Protein AF-A0A534IA34-F1 (afdb_monomer_lite)

Secondary structure (DSSP, 8-state):
--SSEEEEEE--TT-SS-EEEEEETTT--EEEEEEEETTTTEEEEEEPTT----HHHHHHHHHHHHHHHHHHHHHHHHHHHHTS----------PPPP----

Structure (mmCIF, N/CA/C/O backbone):
data_AF-A0A534IA34-F1
#
_entry.id   AF-A0A534IA34-F1
#
loop_
_atom_site.group_PDB
_atom_site.id
_atom_site.type_symbol
_atom_site.label_atom_id
_atom_site.label_alt_id
_atom_site.label_comp_id
_atom_site.label_asym_id
_atom_site.label_entity_id
_atom_site.label_seq_id
_atom_site.pdbx_PDB_ins_code
_atom_site.Cartn_x
_atom_site.Cartn_y
_atom_site.Cartn_z
_atom_site.occupancy
_atom_site.B_iso_or_equiv
_atom_site.auth_seq_id
_atom_site.auth_comp_id
_atom_site.auth_asym_id
_atom_site.auth_atom_id
_atom_site.pdbx_PDB_model_num
ATOM 1 N N . MET A 1 1 ? 11.436 -4.707 4.723 1.00 60.81 1 MET A N 1
ATOM 2 C CA . MET A 1 1 ? 11.379 -3.667 3.670 1.00 60.81 1 MET A CA 1
ATOM 3 C C . MET A 1 1 ? 11.282 -4.363 2.327 1.00 60.81 1 MET A C 1
ATOM 5 O O . MET A 1 1 ? 11.985 -5.350 2.155 1.00 60.81 1 MET A O 1
ATOM 9 N N . SER A 1 2 ? 10.440 -3.873 1.413 1.00 79.62 2 SER A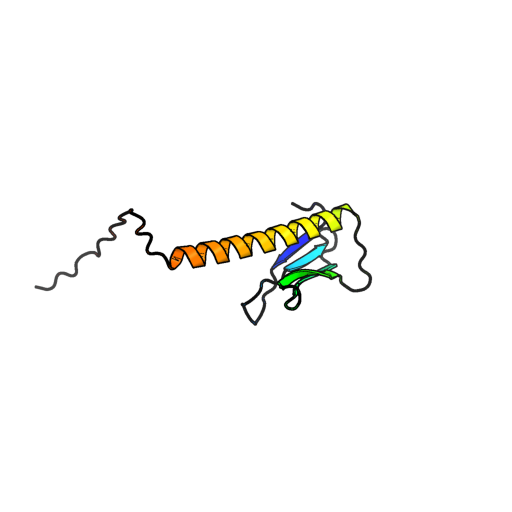 N 1
ATOM 10 C CA . SER A 1 2 ? 10.355 -4.422 0.050 1.00 79.62 2 SER A CA 1
ATOM 11 C C . SER A 1 2 ? 11.643 -4.152 -0.729 1.00 79.62 2 SER A C 1
ATOM 13 O O . SER A 1 2 ? 12.239 -3.081 -0.586 1.00 79.62 2 SER A O 1
ATOM 15 N N . GLU A 1 3 ? 12.071 -5.102 -1.555 1.00 87.50 3 GLU A N 1
ATOM 16 C CA . GLU A 1 3 ? 13.248 -4.961 -2.420 1.00 87.50 3 GLU A CA 1
ATOM 17 C C . GLU A 1 3 ? 12.973 -4.020 -3.604 1.00 87.50 3 GLU A C 1
ATOM 19 O O . GLU A 1 3 ? 13.804 -3.171 -3.925 1.00 87.50 3 GLU A O 1
ATOM 24 N N . TYR A 1 4 ? 11.776 -4.104 -4.195 1.00 91.12 4 TYR A N 1
ATOM 25 C CA . TYR A 1 4 ? 11.441 -3.442 -5.465 1.00 91.12 4 TYR A CA 1
ATOM 26 C C . TYR A 1 4 ? 10.472 -2.267 -5.331 1.00 91.12 4 TYR A C 1
ATOM 28 O O . TYR A 1 4 ? 10.436 -1.402 -6.210 1.00 91.12 4 TYR A O 1
ATOM 36 N N . LEU A 1 5 ? 9.691 -2.230 -4.250 1.00 94.25 5 LEU A N 1
ATOM 37 C CA . LEU A 1 5 ? 8.633 -1.246 -4.054 1.00 94.25 5 LEU A CA 1
ATOM 38 C C . LEU A 1 5 ? 9.017 -0.217 -2.997 1.00 94.25 5 LEU A C 1
ATOM 40 O O . LEU A 1 5 ? 9.623 -0.532 -1.970 1.00 94.25 5 LEU A O 1
ATOM 44 N N . GLU A 1 6 ? 8.614 1.018 -3.248 1.00 94.75 6 GLU A N 1
ATOM 45 C CA . GLU A 1 6 ? 8.653 2.124 -2.306 1.00 94.75 6 GLU A CA 1
ATOM 46 C C . GLU A 1 6 ? 7.226 2.595 -2.017 1.00 94.75 6 GLU A C 1
ATOM 48 O O . GLU A 1 6 ? 6.394 2.698 -2.918 1.00 94.75 6 GLU A O 1
ATOM 53 N N . PHE A 1 7 ? 6.936 2.850 -0.744 1.00 95.06 7 PHE A N 1
ATOM 54 C CA . PHE A 1 7 ? 5.619 3.256 -0.267 1.00 95.06 7 PHE A CA 1
ATOM 55 C C . PHE A 1 7 ? 5.697 4.713 0.183 1.00 95.06 7 PHE A C 1
ATOM 57 O O . PHE A 1 7 ? 6.269 5.008 1.231 1.00 95.06 7 PHE A O 1
ATOM 64 N N . VAL A 1 8 ? 5.149 5.618 -0.626 1.00 94.56 8 VAL A N 1
ATOM 65 C CA . VAL A 1 8 ? 5.259 7.068 -0.426 1.00 94.56 8 VAL A CA 1
ATOM 66 C C . VAL A 1 8 ? 3.922 7.632 0.034 1.00 94.56 8 VAL A C 1
ATOM 68 O O . VAL A 1 8 ? 2.915 7.506 -0.661 1.00 94.56 8 VAL A O 1
ATOM 71 N N . ASP A 1 9 ? 3.901 8.279 1.196 1.00 93.44 9 ASP A N 1
ATOM 72 C CA . ASP A 1 9 ? 2.702 8.945 1.698 1.00 93.44 9 ASP A CA 1
ATOM 73 C C . ASP A 1 9 ? 2.272 10.102 0.797 1.00 93.44 9 ASP A C 1
ATOM 75 O O . ASP A 1 9 ? 3.067 10.964 0.426 1.00 93.44 9 ASP A O 1
ATOM 79 N N . VAL A 1 10 ? 0.981 10.135 0.467 1.00 91.94 10 VAL A N 1
ATOM 80 C CA . VAL A 1 10 ? 0.383 11.187 -0.356 1.00 91.94 10 VAL A CA 1
ATOM 81 C C . VAL A 1 10 ? -0.553 12.023 0.510 1.00 91.94 10 VAL A C 1
ATOM 83 O O . VAL A 1 10 ? -1.410 11.458 1.204 1.00 91.94 10 VAL A O 1
ATOM 86 N N . PRO A 1 11 ? -0.461 13.365 0.458 1.00 85.31 11 PRO A N 1
ATOM 87 C CA . PRO A 1 11 ? -1.392 14.220 1.173 1.00 85.31 11 PRO A CA 1
ATOM 88 C C . PRO A 1 11 ? -2.826 13.950 0.710 1.00 85.31 11 PRO A C 1
ATOM 90 O O . PRO A 1 11 ? -3.146 13.946 -0.479 1.00 85.31 11 PRO A O 1
ATOM 93 N N . ASN A 1 12 ? -3.717 13.725 1.673 1.00 79.94 12 ASN A N 1
ATOM 94 C CA . ASN A 1 12 ? -5.146 13.610 1.425 1.00 79.94 12 ASN A CA 1
ATOM 95 C C . ASN A 1 12 ? -5.839 14.860 1.969 1.00 79.94 12 ASN A C 1
ATOM 97 O O . ASN A 1 12 ? -5.885 15.046 3.182 1.00 79.94 12 ASN A O 1
ATOM 101 N N . HIS A 1 13 ? -6.431 15.674 1.090 1.00 72.19 13 HIS A N 1
ATOM 102 C CA . HIS A 1 13 ? -7.109 16.924 1.462 1.00 72.19 13 HIS A CA 1
ATOM 103 C C . HIS A 1 13 ? -8.210 16.746 2.519 1.00 72.19 13 HIS A C 1
ATOM 105 O O . HIS A 1 13 ? -8.492 17.669 3.272 1.00 72.19 13 HIS A O 1
ATOM 111 N N . SER A 1 14 ? -8.819 15.556 2.621 1.00 75.25 14 SER A N 1
ATOM 112 C CA . SER A 1 14 ? -9.813 15.276 3.664 1.00 75.25 14 SER A CA 1
ATOM 113 C C . SER A 1 14 ? -9.201 14.981 5.043 1.00 75.25 14 SER A C 1
ATOM 115 O O . SER A 1 14 ? -9.950 14.989 6.018 1.00 75.25 14 SER A O 1
ATOM 117 N N . GLY A 1 15 ? -7.919 14.610 5.144 1.00 69.75 15 GLY A N 1
ATOM 118 C CA . GLY A 1 15 ? -7.222 14.268 6.397 1.00 69.75 15 GLY A CA 1
ATOM 119 C C . GLY A 1 15 ? -7.699 13.006 7.138 1.00 69.75 15 GLY A C 1
ATOM 120 O O . GLY A 1 15 ? -7.023 12.525 8.039 1.00 69.75 15 GLY A O 1
ATOM 121 N N . LYS A 1 16 ? -8.846 12.421 6.769 1.00 74.94 16 LYS A N 1
ATOM 122 C CA . LYS A 1 16 ? -9.481 11.318 7.521 1.00 74.94 16 LYS A CA 1
ATOM 123 C C . LYS A 1 16 ? -8.843 9.945 7.297 1.00 74.94 16 LYS A C 1
ATOM 125 O O . LYS A 1 16 ? -8.997 9.045 8.122 1.00 74.94 16 LYS A O 1
ATOM 130 N N . THR A 1 17 ? -8.219 9.738 6.139 1.00 83.62 17 THR A N 1
ATOM 131 C CA . THR A 1 17 ? -7.643 8.443 5.746 1.00 83.62 17 THR A CA 1
ATOM 132 C C . THR A 1 17 ? -6.318 8.647 5.031 1.00 83.62 17 THR A C 1
ATOM 134 O O . THR A 1 17 ? -6.193 9.545 4.196 1.00 83.62 17 THR A O 1
ATOM 137 N N . ARG A 1 18 ? -5.336 7.812 5.374 1.00 89.00 18 ARG A N 1
ATOM 138 C CA . ARG A 1 18 ? -4.002 7.819 4.773 1.00 89.00 18 ARG A CA 1
ATOM 139 C C . ARG A 1 18 ? -4.095 7.328 3.326 1.00 89.00 18 ARG A C 1
ATOM 141 O O . ARG A 1 18 ? -4.904 6.450 3.023 1.00 89.00 18 ARG A O 1
ATOM 148 N N . LYS A 1 19 ? -3.300 7.909 2.433 1.00 93.62 19 LYS A N 1
ATOM 149 C CA . LYS A 1 19 ? -3.137 7.447 1.052 1.00 93.62 19 LYS A CA 1
ATOM 150 C C . LYS A 1 19 ? -1.658 7.219 0.809 1.00 93.62 19 LYS A C 1
ATOM 152 O O . LYS A 1 19 ? -0.855 8.046 1.225 1.00 93.62 19 LYS A O 1
ATOM 157 N N . VAL A 1 20 ? -1.322 6.123 0.142 1.00 95.75 20 VAL A N 1
ATOM 158 C CA . VAL A 1 20 ? 0.072 5.740 -0.088 1.00 95.75 20 VAL A CA 1
ATOM 159 C C . VAL A 1 20 ? 0.252 5.374 -1.550 1.00 95.75 20 VAL A C 1
ATOM 161 O O . VAL A 1 20 ? -0.425 4.485 -2.059 1.00 95.75 20 VAL A O 1
ATOM 164 N N . ASN A 1 21 ? 1.141 6.077 -2.238 1.00 96.00 21 ASN A N 1
ATOM 165 C CA . ASN A 1 21 ? 1.542 5.766 -3.599 1.00 96.00 21 ASN A CA 1
ATOM 166 C C . ASN A 1 21 ? 2.570 4.634 -3.572 1.00 96.00 21 ASN A C 1
ATOM 168 O O . ASN A 1 21 ? 3.546 4.704 -2.826 1.00 96.00 21 ASN A O 1
ATOM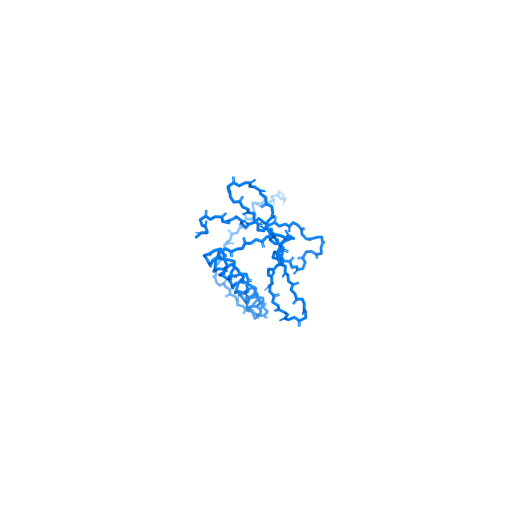 172 N N . VAL A 1 22 ? 2.357 3.605 -4.386 1.00 96.00 22 VAL A N 1
ATOM 173 C CA . VAL A 1 22 ? 3.318 2.513 -4.558 1.00 96.00 22 VAL A CA 1
ATOM 174 C C . VAL A 1 22 ? 4.176 2.847 -5.766 1.00 96.00 22 VAL A C 1
ATOM 176 O O . VAL A 1 22 ? 3.662 2.987 -6.874 1.00 96.00 22 VAL A O 1
ATOM 179 N N . VAL A 1 23 ? 5.477 2.993 -5.554 1.00 95.12 23 VAL A N 1
ATOM 180 C CA . VAL A 1 23 ? 6.433 3.453 -6.561 1.00 95.12 23 VAL A CA 1
ATOM 181 C C . VAL A 1 23 ? 7.473 2.369 -6.818 1.00 95.12 23 VAL A C 1
ATOM 183 O O . VAL A 1 23 ? 7.917 1.674 -5.907 1.00 95.12 23 VAL A O 1
ATOM 186 N N . SER A 1 24 ? 7.864 2.206 -8.079 1.00 93.31 24 SER A N 1
ATOM 187 C CA . SER A 1 24 ? 8.993 1.353 -8.450 1.00 93.31 24 SER A CA 1
ATOM 188 C C . SER A 1 24 ? 10.306 1.996 -8.012 1.00 93.31 24 SER A C 1
ATOM 190 O O . SER A 1 24 ? 10.655 3.061 -8.514 1.00 93.31 24 SER A O 1
ATOM 192 N N . LYS A 1 25 ? 11.093 1.323 -7.167 1.00 93.00 25 LYS A N 1
ATOM 193 C CA . LYS A 1 25 ? 12.416 1.822 -6.740 1.00 93.00 25 LYS A CA 1
ATOM 194 C C . LYS A 1 25 ? 13.394 2.001 -7.896 1.00 93.00 25 LYS A C 1
ATOM 196 O O . LYS A 1 25 ? 14.258 2.868 -7.861 1.00 93.00 25 LYS A O 1
ATOM 201 N N . ARG A 1 26 ? 13.274 1.157 -8.924 1.00 90.44 26 ARG A N 1
ATOM 202 C CA . ARG A 1 26 ? 14.199 1.148 -10.064 1.00 90.44 26 ARG A CA 1
ATOM 203 C C . ARG A 1 26 ? 13.942 2.295 -11.034 1.00 90.44 26 ARG A C 1
ATOM 205 O O . ARG A 1 26 ? 14.885 2.821 -11.612 1.00 90.44 26 ARG A O 1
ATOM 212 N N . HIS A 1 27 ? 12.673 2.627 -11.257 1.00 88.25 27 HIS A N 1
ATOM 213 C CA . HIS A 1 27 ? 12.275 3.549 -12.322 1.00 88.25 27 HIS A CA 1
ATOM 214 C C . HIS A 1 27 ? 11.558 4.810 -11.821 1.00 88.25 27 HIS A C 1
ATOM 216 O O . HIS A 1 27 ? 11.340 5.727 -12.603 1.00 88.25 27 HIS A O 1
ATOM 222 N N . GLY A 1 28 ? 11.174 4.869 -10.544 1.00 88.75 28 GLY A N 1
ATOM 223 C CA . GLY A 1 28 ? 10.458 6.002 -9.953 1.00 88.75 28 GLY A CA 1
ATOM 224 C C . GLY A 1 28 ? 9.001 6.144 -10.405 1.00 88.75 28 GLY A C 1
ATOM 225 O O . GLY A 1 28 ? 8.346 7.125 -10.063 1.00 88.75 28 GLY A O 1
ATOM 226 N N . TYR A 1 29 ? 8.466 5.190 -11.172 1.00 90.81 29 TYR A N 1
ATOM 227 C CA . TYR A 1 29 ? 7.089 5.249 -11.664 1.00 90.81 29 TYR A CA 1
ATOM 228 C C . TYR A 1 29 ? 6.079 4.806 -10.609 1.00 90.81 29 TYR A C 1
ATOM 230 O O . TYR A 1 29 ? 6.306 3.829 -9.892 1.00 90.81 29 TYR A O 1
ATOM 238 N N . SER A 1 30 ? 4.938 5.497 -10.565 1.00 93.81 30 SER A N 1
ATOM 239 C CA . SER A 1 30 ? 3.775 5.066 -9.787 1.00 93.81 30 SER A CA 1
ATOM 240 C C . SER A 1 30 ? 3.188 3.798 -10.405 1.00 93.81 30 SER A C 1
ATOM 242 O O . SER A 1 30 ? 2.819 3.772 -11.577 1.00 93.81 30 SER A O 1
ATOM 244 N N . LEU A 1 31 ? 3.122 2.745 -9.600 1.00 95.06 31 LEU A N 1
ATOM 245 C CA . LEU A 1 31 ? 2.540 1.453 -9.951 1.00 95.06 31 LEU A CA 1
ATOM 246 C C . LEU A 1 31 ? 1.084 1.343 -9.483 1.00 95.06 31 LEU A C 1
ATOM 248 O O . LEU A 1 31 ? 0.357 0.449 -9.905 1.00 95.06 31 LEU A O 1
ATOM 252 N N . GLY A 1 32 ? 0.643 2.228 -8.594 1.00 95.62 32 GLY A N 1
ATOM 253 C CA . GLY A 1 32 ? -0.719 2.240 -8.086 1.00 95.62 32 GLY A CA 1
ATOM 254 C C . GLY A 1 32 ? -0.842 2.977 -6.763 1.00 95.62 32 GLY A C 1
ATOM 255 O O . GLY A 1 32 ? 0.129 3.501 -6.217 1.00 95.62 32 GLY A O 1
ATOM 256 N N . LEU A 1 33 ? -2.059 2.994 -6.233 1.00 96.12 33 LEU A N 1
ATOM 257 C CA . LEU A 1 33 ? -2.416 3.747 -5.041 1.00 96.12 33 LEU A CA 1
ATOM 258 C C . LEU A 1 33 ? -3.072 2.841 -4.004 1.00 96.12 33 LEU A C 1
ATOM 260 O O . LEU A 1 33 ? -4.072 2.179 -4.271 1.00 96.12 33 LEU A O 1
ATOM 264 N N . ILE A 1 34 ? -2.553 2.872 -2.785 1.00 96.25 34 ILE A N 1
ATOM 265 C CA . ILE A 1 34 ? -3.217 2.311 -1.618 1.00 96.25 34 ILE A CA 1
ATOM 266 C C . ILE A 1 34 ? -4.123 3.376 -1.012 1.00 96.25 34 ILE A C 1
ATOM 268 O O . ILE A 1 34 ? -3.694 4.486 -0.679 1.00 96.25 34 ILE A O 1
ATOM 272 N N . GLN A 1 35 ? -5.397 3.030 -0.848 1.00 94.56 35 GLN A N 1
ATOM 273 C CA . GLN A 1 35 ? -6.400 3.925 -0.285 1.00 94.56 35 GLN A CA 1
ATOM 274 C C . GLN A 1 35 ? -7.461 3.170 0.512 1.00 94.56 35 GLN A C 1
ATOM 276 O O . GLN A 1 35 ? -7.678 1.972 0.33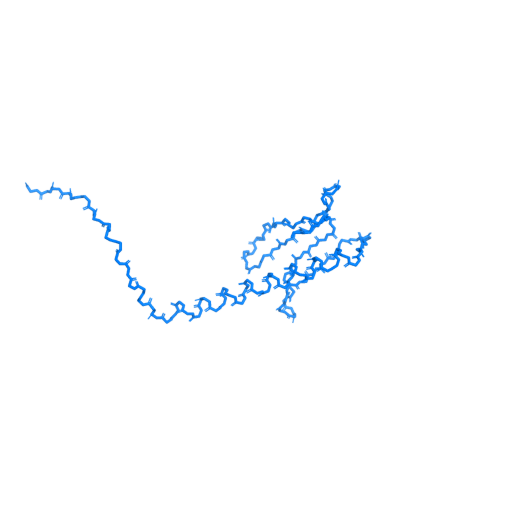9 1.00 94.56 35 GLN A O 1
ATOM 281 N N . TRP A 1 36 ? -8.156 3.889 1.391 1.00 94.44 36 TRP A N 1
ATOM 282 C CA . TRP A 1 36 ? -9.273 3.332 2.144 1.00 94.44 36 TRP A CA 1
ATOM 283 C C . TRP A 1 36 ? -10.482 3.079 1.239 1.00 94.44 36 TRP A C 1
ATOM 285 O O . TRP A 1 36 ? -11.003 3.999 0.604 1.00 94.44 36 TRP A O 1
ATOM 295 N N . TYR A 1 37 ? -10.984 1.848 1.235 1.00 94.62 37 TYR A N 1
ATOM 296 C CA . TYR A 1 37 ? -12.215 1.486 0.551 1.00 94.62 37 TYR A CA 1
ATOM 297 C C . TYR A 1 37 ? -13.377 1.420 1.540 1.00 94.62 37 TYR A C 1
ATOM 299 O O . TYR A 1 37 ? -13.596 0.426 2.234 1.00 94.62 37 TYR A O 1
ATOM 307 N N . GLY A 1 38 ? -14.149 2.509 1.598 1.00 91.25 38 GLY A N 1
ATOM 308 C CA . GLY A 1 38 ? -15.190 2.711 2.611 1.00 91.25 38 GLY A CA 1
ATOM 309 C C . GLY A 1 38 ? -16.249 1.609 2.680 1.00 91.25 38 GLY A C 1
ATOM 310 O O . GLY A 1 38 ? -16.687 1.273 3.777 1.00 91.25 38 GLY A O 1
ATOM 311 N N . ARG A 1 39 ? -16.613 1.001 1.543 1.00 93.75 39 ARG A N 1
ATOM 312 C CA . ARG A 1 39 ? -17.626 -0.069 1.489 1.00 93.75 39 ARG A CA 1
ATOM 313 C C . ARG A 1 39 ? -17.197 -1.328 2.239 1.00 93.75 39 ARG A C 1
ATOM 315 O O . ARG A 1 39 ? -18.029 -1.964 2.870 1.00 93.75 39 ARG A O 1
ATOM 322 N N . TRP A 1 40 ? -15.911 -1.667 2.192 1.00 94.12 40 TRP A N 1
ATOM 323 C CA . TRP A 1 40 ? -15.366 -2.840 2.885 1.00 94.12 40 TRP A CA 1
ATOM 324 C C . TRP A 1 40 ? -14.672 -2.487 4.197 1.00 94.12 40 TRP A C 1
ATOM 326 O O . TRP A 1 40 ? -14.287 -3.378 4.942 1.00 94.12 40 TRP A O 1
ATOM 336 N N . ARG A 1 41 ? -14.529 -1.187 4.485 1.00 91.56 41 ARG A N 1
ATOM 337 C CA . ARG A 1 41 ? -13.845 -0.670 5.674 1.00 91.56 41 ARG A CA 1
ATOM 338 C C . ARG A 1 41 ? -12.428 -1.241 5.822 1.00 91.56 41 ARG A C 1
ATOM 340 O O . ARG A 1 41 ? -12.023 -1.626 6.915 1.00 91.56 41 ARG A O 1
ATOM 347 N N . GLN A 1 42 ? -11.688 -1.279 4.719 1.00 93.62 42 GLN A N 1
ATOM 348 C CA . GLN A 1 42 ? -10.300 -1.735 4.685 1.00 93.62 42 GLN A CA 1
ATOM 349 C C . GLN A 1 42 ? -9.476 -0.922 3.688 1.00 93.62 42 GLN A C 1
ATOM 351 O O . GLN A 1 42 ? -10.032 -0.306 2.774 1.00 93.62 42 GLN A O 1
ATOM 356 N N . TYR A 1 43 ? -8.155 -0.915 3.862 1.00 95.25 43 TYR A N 1
ATOM 357 C CA . TYR A 1 43 ? -7.245 -0.425 2.831 1.00 95.25 43 TYR A CA 1
ATOM 358 C C . TYR A 1 43 ? -7.201 -1.411 1.666 1.00 95.25 43 TYR A C 1
ATOM 360 O O . TYR A 1 43 ? -7.188 -2.622 1.865 1.00 95.25 43 TYR A O 1
ATOM 368 N N . VAL A 1 44 ? -7.193 -0.880 0.448 1.00 96.50 44 VAL A N 1
ATOM 369 C CA . VAL A 1 44 ? -7.066 -1.658 -0.784 1.00 96.50 44 VAL A CA 1
ATOM 370 C C . VAL A 1 44 ? -5.964 -1.065 -1.637 1.00 96.50 44 VAL A C 1
ATOM 372 O O . VAL A 1 44 ? -5.735 0.146 -1.611 1.00 96.50 44 VAL A O 1
ATOM 375 N N . PHE A 1 45 ? -5.319 -1.921 -2.417 1.00 97.19 45 PHE A N 1
ATOM 376 C CA . PHE A 1 45 ? -4.418 -1.498 -3.472 1.00 97.19 45 PHE A CA 1
ATOM 377 C C . PHE A 1 45 ? -5.193 -1.346 -4.783 1.00 97.19 45 PHE A C 1
ATOM 379 O O . PHE A 1 45 ? -5.863 -2.278 -5.226 1.00 97.19 45 PHE A O 1
ATOM 386 N N . VAL A 1 46 ? -5.113 -0.162 -5.384 1.00 96.50 46 VAL A N 1
ATOM 387 C CA . VAL A 1 46 ? -5.669 0.150 -6.699 1.00 96.50 46 VAL A CA 1
ATOM 388 C C . VAL A 1 46 ? -4.499 0.215 -7.681 1.00 96.50 46 VAL A C 1
ATOM 390 O O . VAL A 1 46 ? -3.745 1.191 -7.642 1.00 96.50 46 VAL A O 1
ATOM 393 N N . PRO A 1 47 ? -4.300 -0.813 -8.521 1.00 96.38 47 PRO A N 1
ATOM 394 C CA . PRO A 1 47 ? -3.201 -0.820 -9.474 1.00 96.38 47 PRO A CA 1
ATOM 395 C C . PRO A 1 47 ? -3.372 0.290 -10.515 1.00 96.38 47 PRO A C 1
ATOM 397 O O . PRO A 1 47 ? -4.492 0.653 -10.884 1.00 96.38 47 PRO A O 1
ATOM 400 N N . GLY A 1 48 ? -2.248 0.819 -10.993 1.00 94.31 48 GLY A N 1
ATOM 401 C CA . GLY A 1 48 ? -2.225 1.679 -12.169 1.00 94.31 48 GLY A CA 1
ATOM 402 C C . GLY A 1 48 ? -2.609 0.898 -13.434 1.00 94.31 48 GLY A C 1
ATOM 403 O O . GLY A 1 48 ? -2.524 -0.336 -13.450 1.00 94.31 48 GLY A O 1
ATOM 404 N N . PRO A 1 49 ? -3.027 1.589 -14.505 1.00 92.75 49 PRO A N 1
ATOM 405 C CA . PRO A 1 49 ? -3.308 0.935 -15.779 1.00 92.75 49 PRO A CA 1
ATOM 406 C C . PRO A 1 49 ? -2.064 0.194 -16.286 1.00 92.75 49 PRO A C 1
ATOM 408 O O . PRO A 1 49 ? -0.947 0.678 -16.127 1.00 92.75 49 PRO A O 1
ATOM 411 N N . GLU A 1 50 ? -2.272 -0.990 -16.867 1.00 92.06 50 GLU A N 1
ATOM 412 C CA . GLU A 1 50 ? -1.217 -1.813 -17.490 1.00 92.06 50 GLU A CA 1
ATOM 413 C C . GLU A 1 50 ? -0.054 -2.204 -16.557 1.00 92.06 50 GLU A C 1
ATOM 415 O O . GLU A 1 50 ? 1.030 -2.575 -17.004 1.00 92.06 50 GLU A O 1
ATOM 420 N N . THR A 1 51 ? -0.274 -2.166 -15.242 1.00 93.25 51 THR A N 1
ATOM 421 C CA . THR A 1 51 ? 0.729 -2.593 -14.264 1.00 93.25 51 THR A CA 1
ATOM 422 C C . THR A 1 51 ? 0.644 -4.093 -14.003 1.00 93.25 51 THR A C 1
ATOM 424 O O . THR A 1 51 ? -0.437 -4.676 -13.895 1.00 93.25 51 THR A O 1
ATOM 427 N N . VAL A 1 52 ? 1.808 -4.733 -13.899 1.00 92.50 52 VAL A N 1
ATOM 428 C CA . VAL A 1 52 ? 1.936 -6.168 -13.625 1.00 92.50 52 VAL A CA 1
ATOM 429 C C . VAL A 1 52 ? 2.804 -6.353 -12.393 1.00 92.50 52 VAL A C 1
ATOM 431 O O . VAL A 1 52 ? 3.857 -5.731 -12.260 1.00 92.50 52 VAL A O 1
ATOM 434 N N . PHE A 1 53 ? 2.370 -7.236 -11.500 1.00 93.50 53 PHE A N 1
ATOM 435 C CA . PHE A 1 53 ? 3.060 -7.521 -10.249 1.00 93.50 53 PHE A CA 1
ATOM 436 C C . PHE A 1 53 ? 3.459 -8.987 -10.213 1.00 93.50 53 PHE A C 1
ATOM 438 O O . PHE A 1 53 ? 2.648 -9.874 -10.481 1.00 93.50 53 PHE A O 1
ATOM 445 N N . ASN A 1 54 ? 4.714 -9.248 -9.860 1.00 93.38 54 ASN A N 1
ATOM 446 C CA . ASN A 1 54 ? 5.136 -10.601 -9.536 1.00 93.38 54 ASN A CA 1
ATOM 447 C C . ASN A 1 54 ? 4.606 -11.005 -8.145 1.00 93.38 54 ASN A C 1
ATOM 449 O O . ASN A 1 54 ? 4.098 -10.185 -7.375 1.00 93.38 54 ASN A O 1
ATOM 453 N N . ARG A 1 55 ? 4.761 -12.288 -7.807 1.00 95.69 55 ARG A N 1
ATOM 454 C CA . ARG A 1 55 ? 4.334 -12.844 -6.514 1.00 95.69 55 ARG A CA 1
ATOM 455 C C . ARG A 1 55 ? 4.898 -12.062 -5.323 1.00 95.69 55 ARG A C 1
ATOM 457 O O . ARG A 1 55 ? 4.168 -11.799 -4.373 1.00 95.69 55 ARG A O 1
ATOM 464 N N . ASP A 1 56 ? 6.183 -11.718 -5.358 1.00 95.00 56 ASP A N 1
ATOM 465 C CA . ASP A 1 56 ? 6.853 -11.083 -4.220 1.00 95.00 56 ASP A CA 1
ATOM 466 C C . ASP A 1 56 ? 6.387 -9.631 -4.017 1.00 95.00 56 ASP A C 1
ATOM 468 O O . ASP A 1 56 ? 6.088 -9.254 -2.889 1.00 95.00 56 ASP A O 1
ATOM 472 N N . CYS A 1 57 ? 6.170 -8.861 -5.091 1.00 94.25 57 CYS A N 1
ATOM 473 C CA . CYS A 1 57 ? 5.557 -7.531 -5.012 1.00 94.25 57 CYS A CA 1
ATOM 474 C C . CYS 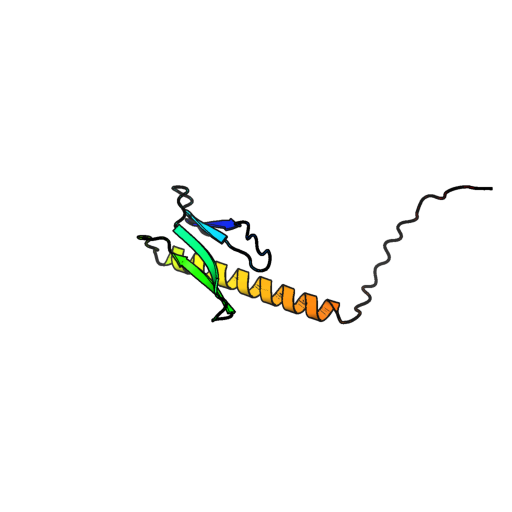A 1 57 ? 4.137 -7.592 -4.439 1.00 94.25 57 CYS A C 1
ATOM 476 O O . CYS A 1 57 ? 3.782 -6.780 -3.590 1.00 94.25 57 CYS A O 1
ATOM 478 N N . LEU A 1 58 ? 3.322 -8.563 -4.871 1.00 95.62 58 LEU A N 1
ATOM 479 C CA . LEU A 1 58 ? 1.968 -8.736 -4.332 1.00 95.62 58 LEU A CA 1
ATOM 480 C C . LEU A 1 58 ? 1.993 -9.069 -2.837 1.00 95.62 58 LEU A C 1
ATOM 482 O O . LEU A 1 58 ? 1.185 -8.529 -2.082 1.00 95.62 58 LEU A O 1
ATOM 486 N N . ARG A 1 59 ? 2.930 -9.920 -2.400 1.00 96.19 59 ARG A N 1
ATOM 487 C CA . ARG A 1 59 ? 3.122 -10.238 -0.979 1.00 96.19 59 ARG A CA 1
ATOM 488 C C . ARG A 1 59 ? 3.516 -8.997 -0.182 1.00 96.19 59 ARG A C 1
ATOM 490 O O . ARG A 1 59 ? 2.929 -8.758 0.868 1.00 96.19 59 ARG A O 1
ATOM 497 N N . ASP A 1 60 ? 4.459 -8.209 -0.685 1.00 95.88 60 ASP A N 1
ATOM 498 C CA . ASP A 1 60 ? 4.925 -6.998 -0.008 1.00 95.88 60 ASP A CA 1
ATOM 499 C C . ASP A 1 60 ? 3.800 -5.960 0.123 1.00 95.88 60 ASP A C 1
ATOM 501 O O . ASP A 1 60 ? 3.618 -5.369 1.187 1.00 95.88 60 ASP A O 1
ATOM 505 N N . ILE A 1 61 ? 2.991 -5.783 -0.928 1.00 95.56 61 ILE A N 1
ATOM 506 C CA . ILE A 1 61 ? 1.809 -4.911 -0.888 1.00 95.56 61 ILE A CA 1
ATOM 507 C C . ILE A 1 61 ? 0.793 -5.434 0.132 1.00 95.56 61 ILE A C 1
ATOM 509 O O . ILE A 1 61 ? 0.287 -4.659 0.941 1.00 95.56 61 ILE A O 1
ATOM 513 N N . ALA A 1 62 ? 0.496 -6.736 0.126 1.00 95.94 62 ALA A N 1
ATOM 514 C CA . ALA A 1 62 ? -0.450 -7.332 1.066 1.00 95.94 62 ALA A CA 1
ATOM 515 C C . ALA A 1 62 ? 0.008 -7.177 2.525 1.00 95.94 62 ALA A C 1
ATOM 517 O O . ALA A 1 62 ? -0.800 -6.839 3.391 1.00 95.94 62 ALA A O 1
ATOM 518 N N . GLN A 1 63 ? 1.304 -7.362 2.789 1.00 95.94 63 GLN A N 1
ATOM 519 C CA . GLN A 1 63 ? 1.888 -7.124 4.105 1.00 95.94 63 GLN A CA 1
ATOM 520 C C . GLN A 1 63 ? 1.724 -5.658 4.524 1.00 95.94 63 GLN A C 1
ATOM 522 O O . GLN A 1 63 ? 1.258 -5.387 5.629 1.00 95.94 63 GLN A O 1
ATOM 527 N N . TYR A 1 64 ? 2.029 -4.714 3.633 1.00 95.25 64 TYR A N 1
ATOM 528 C CA . TYR A 1 64 ? 1.889 -3.290 3.928 1.00 95.25 64 TYR A CA 1
ATOM 529 C C . TYR A 1 6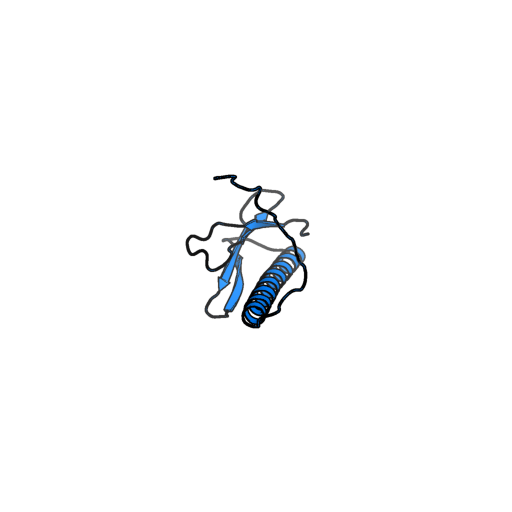4 ? 0.429 -2.891 4.215 1.00 95.25 64 TYR A C 1
ATOM 531 O O . TYR A 1 64 ? 0.151 -2.132 5.143 1.00 95.25 64 TYR A O 1
ATOM 539 N N . LEU A 1 65 ? -0.539 -3.455 3.479 1.00 94.94 65 LEU A N 1
ATOM 540 C CA . LEU A 1 65 ? -1.968 -3.263 3.761 1.00 94.94 65 LEU A CA 1
ATOM 541 C C . LEU A 1 65 ? -2.347 -3.753 5.166 1.00 94.94 65 LEU A C 1
ATOM 543 O O . LEU A 1 65 ? -3.104 -3.078 5.869 1.00 94.94 65 LEU A O 1
ATOM 547 N N . GLN A 1 66 ? -1.819 -4.905 5.583 1.00 94.81 66 GLN A N 1
ATOM 548 C CA . GLN A 1 66 ? -2.057 -5.458 6.915 1.00 94.81 66 GLN A CA 1
ATOM 549 C C . GLN A 1 66 ? -1.482 -4.548 8.012 1.00 94.81 66 GLN A C 1
ATOM 551 O O . GLN A 1 66 ? -2.183 -4.237 8.977 1.00 94.81 66 GLN A O 1
ATOM 556 N N . GLU A 1 67 ? -0.258 -4.049 7.830 1.00 93.12 67 GLU A N 1
ATOM 557 C CA . GLU A 1 67 ? 0.390 -3.111 8.755 1.00 93.12 67 GLU A CA 1
ATOM 558 C C . GLU A 1 67 ? -0.452 -1.836 8.943 1.00 93.12 67 GLU A C 1
ATOM 560 O O . GLU A 1 67 ? -0.776 -1.469 10.076 1.00 93.12 67 GLU A O 1
ATOM 565 N N . MET A 1 68 ? -0.932 -1.228 7.850 1.00 91.44 68 MET A N 1
ATOM 566 C CA . MET A 1 68 ? -1.819 -0.055 7.909 1.00 91.44 68 MET A CA 1
ATOM 567 C C . MET A 1 68 ? -3.141 -0.333 8.645 1.00 91.44 68 MET A C 1
ATOM 569 O O . MET A 1 68 ? -3.696 0.543 9.322 1.00 91.44 68 MET A O 1
ATOM 573 N N . MET A 1 69 ? -3.691 -1.542 8.500 1.00 90.50 69 MET A N 1
ATOM 574 C CA . MET A 1 69 ? -4.910 -1.946 9.205 1.00 90.50 69 MET A CA 1
ATOM 575 C C . MET A 1 69 ? -4.665 -2.092 10.708 1.00 90.50 69 MET A C 1
ATOM 577 O O . MET A 1 69 ? -5.499 -1.665 11.513 1.00 90.50 69 MET A O 1
ATOM 581 N N . ASP A 1 70 ? -3.527 -2.658 11.097 1.00 91.25 70 ASP A N 1
ATOM 582 C CA . ASP A 1 70 ? -3.185 -2.874 12.499 1.00 91.25 70 ASP A CA 1
ATOM 583 C C . ASP A 1 70 ? -2.795 -1.573 13.209 1.00 91.25 70 ASP A C 1
ATOM 585 O O . ASP A 1 70 ? -3.224 -1.355 14.345 1.00 91.25 70 ASP A O 1
ATOM 589 N N . GLU A 1 71 ? -2.108 -0.648 12.532 1.00 88.00 71 GLU A N 1
ATOM 590 C CA . GLU A 1 71 ? -1.908 0.732 13.004 1.00 88.00 71 GLU A CA 1
ATOM 591 C C . GLU A 1 71 ? -3.245 1.400 13.353 1.00 88.00 71 GLU A C 1
ATOM 593 O O . GLU A 1 71 ? -3.417 1.955 14.441 1.00 88.00 71 GLU A O 1
ATOM 598 N N . ARG A 1 72 ? -4.247 1.281 12.473 1.00 83.50 72 ARG A N 1
ATOM 599 C CA . ARG A 1 72 ? -5.573 1.870 12.700 1.00 83.50 72 ARG A CA 1
ATOM 600 C C . ARG A 1 72 ? -6.297 1.237 13.891 1.00 83.50 72 ARG A C 1
ATOM 602 O O . ARG A 1 72 ? -6.960 1.951 14.647 1.00 83.50 72 ARG A O 1
ATOM 609 N N . LYS A 1 73 ? -6.181 -0.082 14.083 1.00 83.44 73 LYS A N 1
ATOM 610 C CA . LYS A 1 73 ? -6.750 -0.772 15.256 1.00 83.44 73 LYS A CA 1
ATOM 611 C C . LYS A 1 73 ? -6.081 -0.317 16.550 1.00 83.44 73 LYS A C 1
ATOM 613 O O . LYS A 1 73 ? -6.792 -0.095 17.529 1.00 83.44 73 LYS A O 1
ATOM 618 N N . LYS A 1 74 ? -4.753 -0.143 16.549 1.00 82.25 74 LYS A N 1
ATOM 619 C CA . LYS A 1 74 ? -3.992 0.370 17.699 1.00 82.25 74 LYS A CA 1
ATOM 620 C C . LYS A 1 74 ? -4.426 1.785 18.063 1.00 82.25 74 LYS A C 1
ATOM 622 O O . LYS A 1 74 ? -4.727 2.024 19.223 1.00 82.25 74 LYS A O 1
ATOM 627 N N . VAL A 1 75 ? -4.566 2.684 17.086 1.00 76.75 75 VAL A N 1
ATOM 628 C CA . VAL A 1 75 ? -5.081 4.047 17.323 1.00 76.75 75 VAL A CA 1
ATOM 629 C C . VAL A 1 75 ? -6.508 4.009 17.871 1.00 76.75 75 VAL A C 1
ATOM 631 O O . VAL A 1 75 ? -6.810 4.670 18.859 1.00 76.75 75 VAL A O 1
ATOM 634 N N . ALA A 1 76 ? -7.390 3.189 17.291 1.00 74.25 76 ALA A N 1
ATOM 635 C CA . ALA A 1 76 ? -8.750 3.038 17.801 1.00 74.25 76 ALA A CA 1
ATOM 636 C C . ALA A 1 76 ? -8.777 2.461 19.228 1.00 74.25 76 ALA A C 1
ATOM 638 O O . ALA A 1 76 ? -9.635 2.821 20.025 1.00 74.25 76 ALA A O 1
ATOM 639 N N . MET A 1 77 ? -7.873 1.539 19.562 1.00 71.50 77 MET A N 1
ATOM 640 C CA . MET A 1 77 ? -7.719 1.007 20.917 1.00 71.50 77 MET A CA 1
ATOM 641 C C . MET A 1 77 ? -7.186 2.068 21.885 1.00 71.50 77 MET A C 1
ATOM 643 O O . MET A 1 77 ? -7.784 2.257 22.935 1.00 71.50 77 MET A O 1
ATOM 64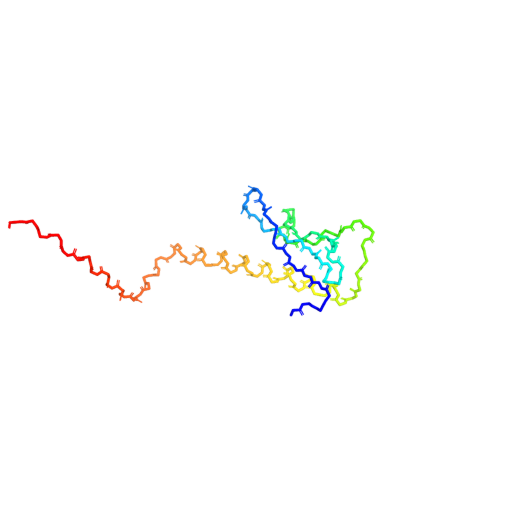7 N N . PHE A 1 78 ? -6.131 2.794 21.517 1.00 67.25 78 PHE A N 1
ATOM 648 C CA . PHE A 1 78 ? -5.546 3.855 22.335 1.00 67.25 78 PHE A CA 1
ATOM 649 C C . PHE A 1 78 ? -6.551 4.977 22.621 1.00 67.25 78 PHE A C 1
ATOM 651 O O . PHE A 1 78 ? -6.727 5.353 23.774 1.00 67.25 78 PHE A O 1
ATOM 658 N N . ASN A 1 79 ? -7.297 5.430 21.609 1.00 64.25 79 ASN A N 1
ATOM 659 C CA . ASN A 1 79 ? -8.331 6.453 21.788 1.00 64.25 79 ASN A CA 1
ATOM 660 C C . ASN A 1 79 ? -9.456 5.988 22.727 1.00 64.25 79 ASN A C 1
ATOM 662 O O . ASN A 1 79 ? -9.991 6.793 23.473 1.00 64.25 79 ASN A O 1
ATOM 666 N N . ARG A 1 80 ? -9.782 4.687 22.741 1.00 59.66 80 ARG A N 1
ATOM 667 C CA . ARG A 1 80 ? -10.754 4.112 23.691 1.00 59.66 80 ARG A CA 1
ATOM 668 C C . ARG A 1 80 ? -10.216 4.035 25.122 1.00 59.66 80 ARG A C 1
ATOM 670 O O . ARG A 1 80 ? -10.993 4.111 26.064 1.00 59.66 80 ARG A O 1
ATOM 677 N N . ILE A 1 81 ? -8.904 3.868 25.285 1.00 60.66 81 ILE A N 1
ATOM 678 C CA . ILE A 1 81 ? -8.245 3.854 26.597 1.00 60.66 81 ILE A CA 1
ATOM 679 C C . ILE A 1 81 ? -8.101 5.283 27.136 1.00 60.66 81 ILE A C 1
ATOM 681 O O . ILE A 1 81 ? -8.271 5.480 28.332 1.00 60.66 81 ILE A O 1
ATOM 685 N N . GLY A 1 82 ? -7.876 6.279 26.271 1.00 51.72 82 GLY A N 1
ATOM 686 C CA . GLY A 1 82 ? -7.784 7.698 26.641 1.00 51.72 82 GLY A CA 1
ATOM 687 C C . GLY A 1 82 ? -9.061 8.300 27.246 1.00 51.72 82 GLY A C 1
ATOM 688 O O . GLY A 1 82 ? -8.969 9.275 27.986 1.00 51.72 82 GLY A O 1
ATOM 689 N N . ASP A 1 83 ? -10.227 7.690 27.010 1.00 50.94 83 ASP A N 1
ATOM 690 C CA . ASP A 1 83 ? -11.490 8.066 27.668 1.00 50.94 83 ASP A CA 1
ATOM 691 C C . ASP A 1 83 ? -11.638 7.460 29.077 1.00 50.94 83 ASP A C 1
ATOM 693 O O . ASP A 1 83 ? -12.482 7.884 29.867 1.00 50.94 83 ASP A O 1
ATOM 697 N N . THR A 1 84 ? -10.797 6.486 29.437 1.00 46.25 84 THR A N 1
ATOM 698 C CA . THR A 1 84 ? -10.678 6.015 30.818 1.00 46.25 84 THR A CA 1
ATOM 699 C C . THR A 1 84 ? -9.552 6.811 31.461 1.00 46.25 84 THR A C 1
ATOM 701 O O . THR A 1 84 ? -8.407 6.675 31.047 1.00 46.25 84 THR A O 1
ATOM 704 N N . LYS A 1 85 ? -9.856 7.649 32.462 1.00 44.50 85 LYS A N 1
ATOM 705 C CA . LYS A 1 85 ? -8.854 8.312 33.318 1.00 44.50 85 LYS A CA 1
ATOM 706 C C . LYS A 1 85 ? -7.809 7.294 33.807 1.00 44.50 85 LYS A C 1
ATOM 708 O O . LYS A 1 85 ? -7.977 6.689 34.861 1.00 44.50 85 LYS A O 1
ATOM 713 N N . ILE A 1 86 ? -6.722 7.118 33.069 1.00 43.38 86 ILE A N 1
ATOM 714 C CA . ILE A 1 86 ? -5.499 6.514 33.573 1.00 43.38 86 ILE A CA 1
ATOM 715 C C . ILE A 1 86 ? -4.636 7.701 33.958 1.00 43.38 86 ILE A C 1
ATOM 717 O O . ILE A 1 86 ? -3.978 8.324 33.129 1.00 43.38 86 ILE A O 1
ATOM 721 N N . THR A 1 87 ? -4.705 8.041 35.241 1.00 38.56 87 THR A N 1
ATOM 722 C CA . THR A 1 87 ? -3.690 8.828 35.928 1.00 38.56 87 THR A CA 1
ATOM 723 C C . THR A 1 87 ? -2.366 8.083 35.757 1.00 38.56 87 THR A C 1
ATOM 725 O O . THR A 1 87 ? -2.072 7.154 36.507 1.00 38.56 87 THR A O 1
ATOM 728 N N . LEU A 1 88 ? -1.590 8.416 34.724 1.00 37.53 88 LEU A N 1
ATOM 729 C CA . LEU A 1 88 ? -0.198 7.997 34.663 1.00 37.53 88 LEU A CA 1
ATOM 730 C C . LEU A 1 88 ? 0.562 8.861 35.664 1.00 37.53 88 LEU A C 1
ATOM 732 O O . LEU A 1 88 ? 0.808 10.042 35.448 1.00 37.53 88 LEU A O 1
ATOM 736 N N . ILE A 1 89 ? 0.842 8.228 36.798 1.00 41.09 89 ILE A N 1
ATOM 737 C CA . ILE A 1 89 ? 1.836 8.612 37.792 1.00 41.09 89 ILE A CA 1
ATOM 738 C C . ILE A 1 89 ? 3.136 8.950 37.052 1.00 41.09 89 ILE A C 1
ATOM 740 O O . ILE A 1 89 ? 3.618 8.139 36.259 1.00 41.09 89 ILE A O 1
ATOM 744 N N . GLY A 1 90 ? 3.690 10.132 37.308 1.00 37.41 90 GLY A N 1
ATOM 745 C CA . GLY A 1 90 ? 4.953 10.563 36.718 1.00 37.41 90 GLY A CA 1
ATOM 746 C C . GLY A 1 90 ? 5.079 12.076 36.687 1.00 37.41 90 GLY A C 1
ATOM 747 O O . GLY A 1 90 ? 5.038 12.677 35.618 1.00 37.41 90 GLY A O 1
ATOM 748 N N . ASP A 1 91 ? 5.194 12.671 37.870 1.00 44.75 91 ASP A N 1
ATOM 749 C CA . ASP A 1 91 ? 5.440 14.091 38.095 1.00 44.75 91 ASP A CA 1
ATOM 750 C C . ASP A 1 91 ? 6.663 14.584 37.303 1.00 44.75 91 ASP A C 1
ATOM 752 O O . ASP A 1 91 ? 7.807 14.285 37.640 1.00 44.75 91 ASP A O 1
ATOM 756 N N . ILE A 1 92 ? 6.432 15.383 36.261 1.00 38.72 92 ILE A N 1
ATOM 757 C CA . ILE A 1 92 ? 7.441 16.310 35.748 1.00 38.72 92 ILE A CA 1
ATOM 758 C C . ILE A 1 92 ? 7.013 17.689 36.234 1.00 38.72 92 ILE A C 1
ATOM 760 O O . ILE A 1 92 ? 6.121 18.317 35.664 1.00 38.72 92 ILE A O 1
ATOM 764 N N . GLN A 1 93 ? 7.624 18.134 37.331 1.00 35.44 93 GLN A N 1
ATOM 765 C CA . GLN A 1 93 ? 7.484 19.505 37.798 1.00 35.44 93 GLN A CA 1
ATOM 766 C C . GLN A 1 93 ? 8.264 20.425 36.858 1.00 35.44 93 GLN A C 1
ATOM 768 O O . GLN A 1 93 ? 9.491 20.395 36.811 1.00 35.44 93 GLN A O 1
ATOM 773 N N . PHE A 1 94 ? 7.540 21.233 36.090 1.00 38.28 94 PHE A N 1
ATOM 774 C CA . PHE A 1 94 ? 8.092 22.418 35.448 1.00 38.28 94 PHE A CA 1
ATOM 775 C C . PHE A 1 94 ? 7.800 23.591 36.386 1.00 38.28 94 PHE A C 1
ATOM 777 O O . PHE A 1 94 ? 6.661 24.052 36.447 1.00 38.28 94 PHE A O 1
ATOM 784 N N . GLU A 1 95 ? 8.785 24.025 37.176 1.00 43.75 95 GLU A N 1
ATOM 785 C CA . GLU A 1 95 ? 8.640 25.242 37.980 1.00 43.75 95 GLU A CA 1
ATOM 786 C C . GLU A 1 95 ? 8.736 26.478 37.070 1.00 43.75 95 GLU A C 1
ATOM 788 O O . GLU A 1 95 ? 9.761 26.669 36.408 1.00 43.75 95 GLU A O 1
ATOM 793 N N . PRO A 1 96 ? 7.704 27.340 37.009 1.00 40.38 96 PRO A N 1
ATOM 794 C CA . PRO A 1 96 ? 7.825 28.620 36.336 1.00 40.38 96 PRO A CA 1
ATOM 795 C C . PRO A 1 96 ? 8.642 29.570 37.221 1.00 40.38 96 PRO A C 1
ATOM 797 O O . PRO A 1 96 ? 8.237 29.924 38.328 1.00 40.38 96 PRO A O 1
ATOM 800 N N . SER A 1 97 ? 9.805 29.980 36.713 1.00 49.78 97 SER A N 1
ATOM 801 C CA . SER A 1 97 ? 10.661 31.020 37.286 1.00 49.78 97 SER A CA 1
ATOM 802 C C . SER A 1 97 ? 9.841 32.254 37.679 1.00 49.78 97 SER A C 1
ATOM 804 O O . SER A 1 97 ? 9.168 32.848 36.835 1.00 49.78 97 SER A O 1
ATOM 806 N N . GLY A 1 98 ? 9.909 32.601 38.965 1.00 47.12 98 GLY A N 1
ATOM 807 C CA . GLY A 1 98 ? 9.084 33.605 39.625 1.00 47.12 98 GLY A CA 1
ATOM 808 C C . GLY A 1 98 ? 9.177 35.014 39.040 1.00 47.12 98 GLY A C 1
ATOM 809 O O . GLY A 1 98 ? 10.255 35.575 38.849 1.00 47.12 98 GLY A O 1
ATOM 810 N N . GLU A 1 99 ? 8.004 35.605 38.840 1.00 43.00 99 GLU A N 1
ATOM 811 C CA . GLU A 1 99 ? 7.810 37.039 38.677 1.00 43.00 99 GLU A CA 1
ATOM 812 C C . GLU A 1 99 ? 7.773 37.669 40.082 1.00 43.00 99 GLU A C 1
ATOM 814 O O . GLU A 1 99 ? 6.803 37.515 40.824 1.00 43.00 99 GLU A O 1
ATOM 819 N N . LEU A 1 100 ? 8.853 38.348 40.485 1.00 41.81 100 LEU A N 1
ATOM 820 C CA . LEU A 1 100 ? 8.852 39.198 41.677 1.00 41.81 100 LEU A CA 1
ATOM 821 C C . LEU A 1 100 ? 8.125 40.507 41.344 1.00 41.81 100 LEU A C 1
ATOM 823 O O . LEU A 1 100 ? 8.662 41.373 40.654 1.00 41.81 100 LEU A O 1
ATOM 827 N N . ARG A 1 101 ? 6.906 40.657 41.867 1.00 37.72 101 ARG A N 1
ATOM 828 C CA . ARG A 1 101 ? 6.278 41.959 42.116 1.00 37.72 101 ARG A CA 1
ATOM 829 C C . ARG A 1 101 ? 6.025 42.097 43.613 1.00 37.72 101 ARG A C 1
ATOM 831 O O . ARG A 1 101 ? 5.316 41.279 44.194 1.00 37.72 101 ARG A O 1
ATOM 838 N N . GLY A 1 102 ? 6.603 43.147 44.185 1.00 44.03 102 GLY A N 1
ATOM 839 C CA . GLY A 1 102 ? 6.479 43.584 45.572 1.00 44.03 102 GLY A CA 1
ATOM 840 C C . GLY A 1 102 ? 7.514 44.653 45.848 1.00 44.03 102 GLY A C 1
ATOM 841 O O . GLY A 1 102 ? 8.662 44.256 46.130 1.00 44.03 102 GLY A O 1
#

Sequence (102 aa):
MSEYLEFVDVPNHSGKTRKVNVVSKRHGYSLGLIQWYGRWRQYVFVPGPETVFNRDCLRDIAQYLQEMMDERKKVAMFNRIGDTKITLIGDIQFEPSGELRG

Radius of gyration: 21.48 Å; chains: 1; bounding box: 32×56×63 Å

Foldseek 3Di:
DAPFWDWAWDDDPVPPWTKTFIAGPVPRDGQFIWTQDVVVRFIDTDGDPPHDDDPSRVVVVVVVRVVSVVVVVVVVVVVVVVVPPPPPDDDDDDDDDDDDDD

pLDDT: mean 79.52, std 20.68, range [35.44, 97.19]